Protein AF-A0A225UNR2-F1 (afdb_monomer)

Foldseek 3Di:
DVVCVVVDDPVDPVRVVPDDDPVVVVVVVVVVVLVVLVVVLVVVLPDQQDALLNNLVSLVVNCVVPVVCCCCRPLPHPLNPDSLCSVLLNCVVVVNNVPRDPSNCVSCVVQFPQPDPPPPDDDDDDDPQDPVSVVVVVVSVSGDRVVSSNDRHSSSDDD

Radius of gyration: 26.36 Å; Cα contacts (8 Å, |Δi|>4): 107; chains: 1; bounding box: 58×31×84 Å

pLDDT: mean 79.92, std 17.53, range [34.94, 95.5]

Sequence (159 aa):
YFRLLEFLDVEDDDVLELLPSLAVNKRLYLLLQELRDIESVNKALQGSDVDLLDVREWFDELITAKPQCAHYLGPRADVVHSPGFESGCVRVLRGRSDRLTLAEKAALQPFAVEQASTTDDDAEEPEATSLVERLKKRRRLAEDYDQLKIIPPTSNAVD

Mean predicted aligned error: 12.23 Å

Organism: NCBI:txid4795

Solvent-accessible surface area (backbone atoms only — not comparable to full-atom values): 9710 Å² total; per-residue (Å²): 108,82,86,48,58,86,75,54,62,84,84,42,66,78,53,52,74,70,52,74,53,72,71,54,48,54,51,51,51,53,50,51,57,59,48,47,57,56,49,50,51,56,57,55,70,71,46,93,88,51,38,47,46,56,55,49,52,53,38,52,52,48,25,70,78,36,62,83,44,38,66,65,60,34,79,79,11,86,67,49,87,50,43,47,39,53,54,32,50,36,34,41,74,70,72,39,60,91,71,54,48,74,64,19,48,64,55,42,47,93,55,47,48,74,77,78,74,84,66,78,87,74,91,78,80,93,69,82,71,45,73,64,54,52,49,50,50,59,59,66,64,59,68,44,50,80,66,62,72,73,46,67,45,71,83,74,67,82,132

Secondary structure (DSSP, 8-state):
-TTTGGGS-SS-HHHHHHSPPHHHHHHHHHHHHHHHHHHHHHHHHT-SS--HHHHHHHHHHHHHH-GGGHHHHSTTSTT-S-HHHHHHHHHHHTT-GGG--HHHHHHHGGG-B-----------------HHHHHHHHHHT--B-GGGGGSPPGGG---

Structure (mmCIF, N/CA/C/O backbone):
data_AF-A0A225UNR2-F1
#
_entry.id   AF-A0A225UNR2-F1
#
loop_
_atom_site.group_PDB
_atom_site.id
_atom_site.type_symbol
_atom_site.label_atom_id
_atom_site.label_alt_id
_atom_site.label_comp_id
_atom_site.label_asym_id
_atom_site.label_entity_id
_atom_site.label_seq_id
_atom_site.pdbx_PDB_ins_code
_atom_site.Cartn_x
_atom_site.Cartn_y
_atom_site.Cartn_z
_atom_site.occupancy
_atom_site.B_iso_or_equiv
_atom_site.auth_seq_id
_atom_site.auth_comp_id
_atom_site.auth_asym_id
_atom_site.auth_atom_id
_atom_site.pdbx_PDB_model_num
ATOM 1 N N . TYR A 1 1 ? 16.335 -4.621 -19.842 1.00 85.62 1 TYR A N 1
ATOM 2 C CA . TYR A 1 1 ? 16.387 -3.735 -21.019 1.00 85.62 1 TYR A CA 1
ATOM 3 C C . TYR A 1 1 ? 17.298 -2.529 -20.806 1.00 85.62 1 TYR A C 1
ATOM 5 O O . TYR A 1 1 ? 18.400 -2.582 -21.310 1.00 85.62 1 TYR A O 1
ATOM 13 N N . PHE A 1 2 ? 16.947 -1.497 -20.021 1.00 89.19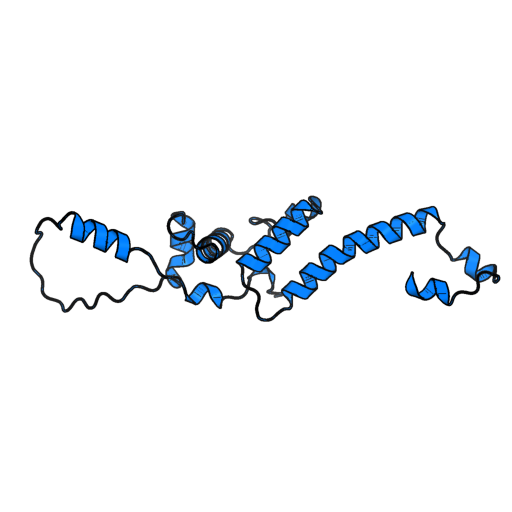 2 PHE A N 1
ATOM 14 C CA . PHE A 1 2 ? 17.807 -0.296 -19.915 1.00 89.19 2 PHE A CA 1
ATOM 15 C C . PHE A 1 2 ? 19.232 -0.550 -19.397 1.00 89.19 2 PHE A C 1
ATOM 17 O O . PHE A 1 2 ? 20.159 0.088 -19.869 1.00 89.19 2 PHE A O 1
ATOM 24 N N . ARG A 1 3 ? 19.424 -1.518 -18.489 1.00 89.50 3 ARG A N 1
ATOM 25 C CA . ARG A 1 3 ? 20.765 -1.975 -18.066 1.00 89.50 3 ARG A CA 1
ATOM 26 C C . ARG A 1 3 ? 21.525 -2.754 -19.145 1.00 89.50 3 ARG A C 1
ATOM 28 O O . ARG A 1 3 ? 22.713 -2.948 -19.012 1.00 89.50 3 ARG A O 1
ATOM 35 N N . LEU A 1 4 ? 20.836 -3.261 -20.165 1.00 88.56 4 LEU A N 1
ATOM 36 C CA . LEU A 1 4 ? 21.460 -4.011 -21.256 1.00 88.56 4 LEU A CA 1
ATOM 37 C C . LEU A 1 4 ? 22.006 -3.076 -22.338 1.00 88.56 4 LEU A C 1
ATOM 39 O O . LEU A 1 4 ? 22.922 -3.476 -23.038 1.00 88.56 4 LEU A O 1
ATOM 43 N N . LEU A 1 5 ? 21.482 -1.847 -22.452 1.00 87.94 5 LEU A N 1
ATOM 44 C CA . LEU A 1 5 ? 21.878 -0.885 -23.488 1.00 87.94 5 LEU A CA 1
ATOM 45 C C . LEU A 1 5 ? 23.380 -0.567 -23.474 1.00 87.94 5 LEU A C 1
ATOM 47 O O . LEU A 1 5 ? 23.942 -0.325 -24.530 1.00 87.94 5 LEU A O 1
ATOM 51 N N . GLU A 1 6 ? 24.027 -0.591 -22.304 1.00 88.94 6 GLU A N 1
ATOM 52 C CA . GLU A 1 6 ? 25.474 -0.345 -22.173 1.00 88.94 6 GLU A CA 1
ATOM 53 C C . GLU A 1 6 ? 26.348 -1.478 -22.737 1.00 88.94 6 GLU A C 1
ATOM 55 O O . GLU A 1 6 ? 27.546 -1.290 -22.925 1.00 88.94 6 GLU A O 1
ATOM 60 N N . PHE A 1 7 ? 25.749 -2.639 -23.014 1.00 90.00 7 PHE A N 1
ATOM 61 C CA . PHE A 1 7 ? 26.423 -3.825 -23.542 1.00 90.00 7 PHE A CA 1
ATOM 62 C C . PHE A 1 7 ? 26.036 -4.143 -24.991 1.00 90.00 7 PHE A C 1
ATOM 64 O O . PHE A 1 7 ? 26.502 -5.148 -25.524 1.00 90.00 7 PHE A O 1
ATOM 71 N N . LEU A 1 8 ? 25.153 -3.350 -25.608 1.00 89.38 8 LEU A N 1
ATOM 72 C CA . LEU A 1 8 ? 24.742 -3.560 -26.995 1.00 89.38 8 LEU A CA 1
ATOM 73 C C . LEU A 1 8 ? 25.715 -2.871 -27.945 1.00 89.38 8 LEU A C 1
ATOM 75 O O . LEU A 1 8 ? 26.088 -1.718 -27.726 1.00 89.38 8 LEU A O 1
ATOM 79 N N . ASP A 1 9 ? 26.083 -3.581 -29.008 1.00 87.50 9 ASP A N 1
ATOM 80 C CA . ASP A 1 9 ? 26.836 -3.000 -30.108 1.00 87.50 9 ASP A CA 1
ATOM 81 C C . ASP A 1 9 ? 25.908 -2.096 -30.926 1.00 87.50 9 ASP A C 1
ATOM 83 O O . ASP A 1 9 ? 24.902 -2.543 -31.472 1.00 87.50 9 ASP A O 1
ATOM 87 N N . VAL A 1 10 ? 26.212 -0.800 -30.939 1.00 80.69 10 VAL A N 1
ATOM 88 C CA . VAL A 1 10 ? 25.448 0.215 -31.678 1.00 80.69 10 VAL A CA 1
ATOM 89 C C . VAL A 1 10 ? 25.964 0.403 -33.104 1.00 80.69 10 VAL A C 1
ATOM 91 O O . VAL A 1 10 ? 25.418 1.230 -33.828 1.00 80.69 10 VAL A O 1
ATOM 94 N N . GLU A 1 11 ? 27.015 -0.320 -33.494 1.00 86.31 11 GLU A N 1
ATOM 95 C CA . GLU A 1 11 ? 27.551 -0.358 -34.859 1.00 86.31 11 GLU A CA 1
ATOM 96 C C . GLU A 1 11 ? 26.995 -1.549 -35.659 1.00 86.31 11 GLU A C 1
ATOM 98 O O . GLU A 1 11 ? 27.104 -1.567 -36.884 1.00 86.31 11 GLU A O 1
ATOM 103 N N . ASP A 1 12 ? 26.373 -2.518 -34.983 1.00 93.06 12 ASP A N 1
ATOM 104 C CA . ASP A 1 12 ? 25.686 -3.650 -35.600 1.00 93.06 12 ASP A CA 1
ATOM 105 C C . ASP A 1 12 ? 24.266 -3.239 -36.039 1.00 93.06 12 ASP A C 1
ATOM 107 O O . ASP A 1 12 ? 23.360 -3.053 -35.217 1.00 93.06 12 ASP A O 1
ATOM 111 N N . ASP A 1 13 ? 24.073 -3.085 -37.352 1.00 89.25 13 ASP A N 1
ATOM 112 C CA . ASP A 1 13 ? 22.790 -2.712 -37.955 1.00 89.25 13 ASP A CA 1
ATOM 113 C C . ASP A 1 13 ? 21.665 -3.708 -37.601 1.00 89.25 13 ASP A C 1
ATOM 115 O O . ASP A 1 13 ? 20.532 -3.279 -37.358 1.00 89.25 13 ASP A O 1
ATOM 119 N N . ASP A 1 14 ? 21.971 -5.008 -37.466 1.00 91.75 14 ASP A N 1
ATOM 120 C CA . ASP A 1 14 ? 20.982 -6.028 -37.087 1.00 91.75 14 ASP A CA 1
ATOM 121 C C . ASP A 1 14 ? 20.483 -5.796 -35.646 1.00 91.75 14 ASP A C 1
ATOM 123 O O . ASP A 1 14 ? 19.316 -6.041 -35.323 1.00 91.75 14 ASP A O 1
ATOM 127 N N . VAL A 1 15 ? 21.346 -5.281 -34.761 1.00 87.56 15 VAL A N 1
ATOM 128 C CA . VAL A 1 15 ? 20.984 -4.900 -33.386 1.00 87.56 15 VAL A CA 1
ATOM 129 C C . VAL A 1 15 ? 20.187 -3.596 -33.373 1.00 87.56 15 VAL A C 1
ATOM 131 O O . VAL A 1 15 ? 19.189 -3.497 -32.650 1.00 87.56 15 VAL A O 1
ATOM 134 N N . LEU A 1 16 ? 20.590 -2.602 -34.170 1.00 86.56 16 LEU A N 1
ATOM 135 C CA . LEU A 1 16 ? 19.908 -1.308 -34.260 1.00 86.56 16 LEU A CA 1
ATOM 136 C C . LEU A 1 16 ? 18.462 -1.440 -34.753 1.00 86.56 16 LEU A C 1
ATOM 138 O O . LEU A 1 16 ? 17.580 -0.768 -34.212 1.00 86.56 16 LEU A O 1
ATOM 142 N N . GLU A 1 17 ? 18.198 -2.318 -35.727 1.00 90.38 17 GLU A N 1
ATOM 143 C CA . GLU A 1 17 ? 16.844 -2.572 -36.241 1.00 90.38 17 GLU A CA 1
ATOM 144 C C . GLU A 1 17 ? 15.888 -3.131 -35.171 1.00 90.38 17 GLU A C 1
ATOM 146 O O . GLU A 1 17 ? 14.675 -2.905 -35.234 1.00 90.38 17 GLU A O 1
ATOM 151 N N . LEU A 1 18 ? 16.416 -3.817 -34.152 1.00 89.06 18 LEU A N 1
ATOM 152 C CA . LEU A 1 18 ? 15.637 -4.380 -33.045 1.00 89.06 18 LEU A CA 1
ATOM 153 C C . LEU A 1 18 ? 15.392 -3.382 -31.902 1.00 89.06 18 LEU A C 1
ATOM 155 O O . LEU A 1 18 ? 14.563 -3.644 -31.020 1.00 89.06 18 LEU A O 1
ATOM 159 N N . LEU A 1 19 ? 16.096 -2.244 -31.879 1.00 89.00 19 LEU A N 1
ATOM 160 C CA . LEU A 1 19 ? 15.968 -1.272 -30.799 1.00 89.00 19 LEU A CA 1
ATOM 161 C C . LEU A 1 19 ? 14.678 -0.441 -30.919 1.00 89.00 19 LEU A C 1
ATOM 163 O O . LEU A 1 19 ? 14.351 0.097 -31.978 1.00 89.00 19 LEU A O 1
ATOM 167 N N . PRO A 1 20 ? 13.952 -0.233 -29.805 1.00 90.69 20 PRO A N 1
ATOM 168 C CA . PRO A 1 20 ? 12.878 0.744 -29.749 1.00 90.69 20 PRO A CA 1
ATOM 169 C C . PRO A 1 20 ? 13.363 2.134 -30.164 1.00 90.69 20 PRO A C 1
ATOM 171 O 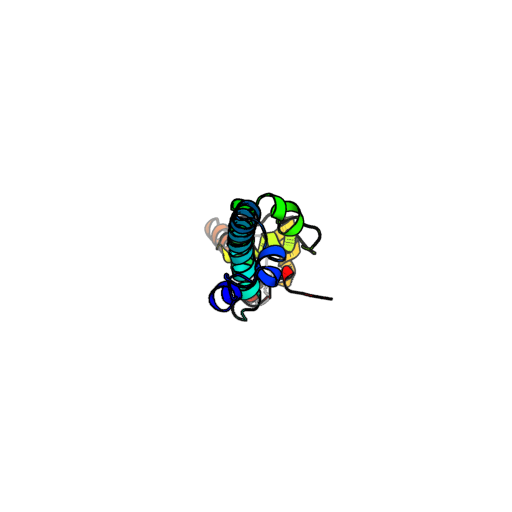O . PRO A 1 20 ? 14.441 2.583 -29.765 1.00 90.69 20 PRO A O 1
ATOM 174 N N . SER A 1 21 ? 12.510 2.874 -30.874 1.00 91.06 21 SER A N 1
ATOM 175 C CA . SER A 1 21 ? 12.809 4.264 -31.218 1.00 91.06 21 SER A CA 1
ATOM 176 C C . SER A 1 21 ? 13.041 5.118 -29.966 1.00 91.06 21 SER A C 1
ATOM 178 O O . SER A 1 21 ? 12.529 4.835 -28.877 1.00 91.06 21 SER A O 1
ATOM 180 N N . LEU A 1 22 ? 13.760 6.234 -30.118 1.00 89.62 22 LEU A N 1
ATOM 181 C CA . LEU A 1 22 ? 14.018 7.169 -29.018 1.00 89.62 22 LEU A CA 1
ATOM 182 C C . LEU A 1 22 ? 12.728 7.615 -28.301 1.00 89.62 22 LEU A C 1
ATOM 184 O O . LEU A 1 22 ? 12.714 7.763 -27.079 1.00 89.62 22 LEU A O 1
ATOM 188 N N . ALA A 1 23 ? 11.636 7.812 -29.046 1.00 93.69 23 ALA A N 1
ATOM 189 C CA . ALA A 1 23 ? 10.347 8.202 -28.477 1.00 93.69 23 ALA A CA 1
ATOM 190 C C . ALA A 1 23 ? 9.751 7.091 -27.595 1.00 93.69 23 ALA A C 1
ATOM 192 O O . ALA A 1 23 ? 9.255 7.363 -26.500 1.00 93.69 23 ALA A O 1
ATOM 193 N N . VAL A 1 24 ? 9.855 5.835 -28.040 1.00 93.81 24 VAL A N 1
ATOM 194 C CA . VAL A 1 24 ? 9.420 4.665 -27.266 1.00 93.81 24 VAL A CA 1
ATOM 195 C C . VAL A 1 24 ? 10.292 4.489 -26.025 1.00 93.81 24 VAL A C 1
ATOM 197 O O . VAL A 1 24 ? 9.756 4.292 -24.938 1.00 93.81 24 VAL A O 1
ATOM 200 N N . ASN A 1 25 ? 11.611 4.659 -26.144 1.00 92.31 25 ASN A N 1
ATOM 201 C CA . ASN A 1 25 ? 12.529 4.607 -25.005 1.00 92.31 25 ASN A CA 1
ATOM 202 C C . ASN A 1 25 ? 12.193 5.652 -23.935 1.00 92.31 25 ASN A C 1
ATOM 204 O O . ASN A 1 25 ? 12.136 5.318 -22.753 1.00 92.31 25 ASN A O 1
ATOM 208 N N . LYS A 1 26 ? 11.892 6.897 -24.327 1.00 93.75 26 LYS A N 1
ATOM 209 C CA . LYS A 1 26 ? 11.446 7.936 -23.380 1.00 93.75 26 LYS A CA 1
ATOM 210 C C . LYS A 1 26 ? 10.170 7.527 -22.642 1.00 93.75 26 LYS A C 1
ATOM 212 O O . LYS A 1 26 ? 10.098 7.671 -21.424 1.00 93.75 26 LYS A O 1
ATOM 217 N N . ARG A 1 27 ? 9.185 6.971 -23.355 1.00 95.50 27 ARG A N 1
ATOM 218 C CA . ARG A 1 27 ? 7.940 6.476 -22.748 1.00 95.50 27 ARG A CA 1
ATOM 219 C C . ARG A 1 27 ? 8.189 5.303 -21.795 1.00 95.50 27 ARG A C 1
ATOM 221 O O . ARG A 1 27 ? 7.619 5.280 -20.710 1.00 95.50 27 ARG A O 1
ATOM 228 N N . LEU A 1 28 ? 9.054 4.362 -22.174 1.00 93.94 28 LEU A N 1
ATOM 229 C CA . LEU A 1 28 ? 9.448 3.231 -21.330 1.00 93.94 28 LEU A CA 1
ATOM 230 C C . LEU A 1 28 ? 10.144 3.690 -20.041 1.00 93.94 28 LEU A C 1
ATOM 232 O O . LEU A 1 28 ? 9.908 3.101 -18.990 1.00 93.94 28 LEU A O 1
ATOM 236 N N . TYR A 1 29 ? 10.970 4.739 -20.094 1.00 92.31 29 TYR A N 1
ATOM 237 C CA . TYR A 1 29 ? 11.614 5.296 -18.900 1.00 92.31 29 TYR A CA 1
ATOM 238 C C . TYR A 1 29 ? 10.606 5.895 -17.919 1.00 92.31 29 TYR A C 1
ATOM 240 O O . TYR A 1 29 ? 10.708 5.630 -16.723 1.00 92.31 29 TYR A O 1
ATOM 248 N N . LEU A 1 30 ? 9.632 6.664 -18.415 1.00 91.38 30 LEU A N 1
ATOM 249 C CA . LEU A 1 30 ? 8.563 7.221 -17.579 1.00 91.38 30 LEU A CA 1
ATOM 250 C C . LEU A 1 30 ? 7.732 6.107 -16.935 1.00 91.38 30 LEU A C 1
ATOM 252 O O . LEU A 1 30 ? 7.529 6.116 -15.726 1.00 91.38 30 LEU A O 1
ATOM 256 N N . LEU A 1 31 ? 7.352 5.091 -17.716 1.00 91.12 31 LEU A N 1
ATOM 257 C CA . LEU A 1 31 ? 6.627 3.936 -17.189 1.00 91.12 31 LEU A CA 1
ATOM 258 C C . LEU A 1 31 ? 7.450 3.178 -16.138 1.00 91.12 31 LEU A C 1
ATOM 260 O O . LEU A 1 31 ? 6.917 2.754 -15.119 1.00 91.12 31 LEU A O 1
ATOM 264 N N . LEU A 1 32 ? 8.759 3.018 -16.351 1.00 91.06 32 LEU A N 1
ATOM 265 C CA . LEU A 1 32 ? 9.625 2.384 -15.361 1.00 91.06 32 LEU A CA 1
ATOM 266 C C . LEU A 1 32 ? 9.671 3.187 -14.057 1.00 91.06 32 LEU A C 1
ATOM 268 O O . LEU A 1 32 ? 9.670 2.585 -12.989 1.00 91.06 32 LEU A O 1
ATOM 272 N N . GLN A 1 33 ? 9.724 4.519 -14.130 1.00 87.75 33 GLN A N 1
ATOM 273 C CA . GLN A 1 33 ? 9.652 5.362 -12.936 1.00 87.75 33 GLN A CA 1
ATOM 274 C C . GLN A 1 33 ? 8.317 5.176 -12.215 1.00 87.75 33 GLN A C 1
ATOM 276 O O . GLN A 1 33 ? 8.318 4.950 -11.011 1.00 87.75 33 GLN A O 1
ATOM 281 N N . GLU A 1 34 ? 7.202 5.159 -12.946 1.00 85.69 34 GLU A N 1
ATOM 282 C CA . GLU A 1 34 ? 5.881 4.899 -12.369 1.00 85.69 34 GLU A CA 1
ATOM 283 C C . GLU A 1 34 ? 5.796 3.532 -11.674 1.00 85.69 34 GLU A C 1
ATOM 285 O O . GLU A 1 34 ? 5.230 3.426 -10.585 1.00 85.69 34 GLU A O 1
ATOM 290 N N . LEU A 1 35 ? 6.372 2.488 -12.275 1.00 89.38 35 LEU A N 1
ATOM 291 C CA . LEU A 1 35 ? 6.376 1.141 -11.704 1.00 89.38 35 LEU A CA 1
ATOM 292 C C . LEU A 1 35 ? 7.246 1.023 -10.448 1.00 89.38 35 LEU A C 1
ATOM 294 O O . LEU A 1 35 ? 6.971 0.152 -9.626 1.00 89.38 35 LEU A O 1
ATOM 298 N N . ARG A 1 36 ? 8.257 1.883 -10.261 1.00 89.62 36 ARG A N 1
ATOM 299 C CA . ARG A 1 36 ? 9.097 1.851 -9.051 1.00 89.62 36 ARG A CA 1
ATOM 300 C C . ARG A 1 36 ? 8.320 2.193 -7.788 1.00 89.62 36 ARG A C 1
ATOM 302 O O . ARG A 1 36 ? 8.593 1.591 -6.756 1.00 89.62 36 ARG A O 1
ATOM 309 N N . ASP A 1 37 ? 7.357 3.108 -7.866 1.00 86.75 37 ASP A N 1
ATOM 310 C CA . ASP A 1 37 ? 6.521 3.447 -6.708 1.00 86.75 37 ASP A CA 1
ATOM 311 C C . ASP A 1 37 ? 5.695 2.227 -6.277 1.00 86.75 37 ASP A C 1
ATOM 313 O O . ASP A 1 37 ? 5.670 1.859 -5.104 1.00 86.75 37 ASP A O 1
ATOM 317 N N . ILE A 1 38 ? 5.085 1.542 -7.253 1.00 88.00 38 ILE A N 1
ATOM 318 C CA . ILE A 1 38 ? 4.298 0.321 -7.028 1.00 88.00 38 ILE A CA 1
ATOM 319 C C . ILE A 1 38 ? 5.194 -0.802 -6.492 1.00 88.00 38 ILE A C 1
ATOM 321 O O . ILE A 1 38 ? 4.824 -1.494 -5.547 1.00 88.00 38 ILE A O 1
ATOM 325 N N . GLU A 1 39 ? 6.385 -0.976 -7.070 1.00 90.31 39 GLU A N 1
ATOM 326 C CA . GLU A 1 39 ? 7.374 -1.952 -6.607 1.00 90.31 39 GLU A CA 1
ATOM 327 C C . GLU A 1 39 ? 7.793 -1.679 -5.157 1.00 90.31 39 GLU A C 1
ATOM 329 O O . GLU A 1 39 ? 7.909 -2.615 -4.367 1.00 90.31 39 GLU A O 1
ATOM 334 N N . SER A 1 40 ? 7.995 -0.409 -4.797 1.00 91.75 40 SER A N 1
ATOM 335 C CA . SER A 1 40 ? 8.356 -0.003 -3.439 1.00 91.75 40 SER A CA 1
ATOM 336 C C . SER A 1 40 ? 7.264 -0.363 -2.436 1.00 91.75 40 SER A C 1
ATOM 338 O O . SER A 1 40 ? 7.572 -0.962 -1.409 1.00 91.75 40 SER A O 1
ATOM 340 N N . VAL A 1 41 ? 6.000 -0.050 -2.741 1.00 90.50 41 VAL A N 1
ATOM 341 C CA . VAL A 1 41 ? 4.864 -0.414 -1.878 1.00 90.50 41 VAL A CA 1
ATOM 342 C C . VAL A 1 41 ? 4.745 -1.934 -1.764 1.00 90.50 41 VAL A C 1
ATOM 344 O O . VAL A 1 41 ? 4.661 -2.449 -0.658 1.00 90.50 41 VAL A O 1
ATOM 347 N N . ASN A 1 42 ? 4.837 -2.676 -2.873 1.00 89.44 42 ASN A N 1
ATOM 348 C CA . ASN A 1 42 ? 4.770 -4.142 -2.856 1.00 89.44 42 ASN A CA 1
ATOM 349 C C . ASN A 1 42 ? 5.883 -4.768 -1.993 1.00 89.44 42 ASN A C 1
ATOM 351 O O . ASN A 1 42 ? 5.631 -5.670 -1.202 1.00 89.44 42 ASN A O 1
ATOM 355 N N . LYS A 1 43 ? 7.114 -4.252 -2.079 1.00 88.12 43 LYS A N 1
ATOM 356 C CA . LYS A 1 43 ? 8.213 -4.683 -1.201 1.00 88.12 43 LYS A CA 1
ATOM 357 C C . LYS A 1 43 ? 7.950 -4.357 0.266 1.00 88.12 43 LYS A C 1
ATOM 359 O O . LYS A 1 43 ? 8.247 -5.186 1.118 1.00 88.12 43 LYS A O 1
ATOM 364 N N . ALA A 1 44 ? 7.405 -3.176 0.556 1.00 88.88 44 ALA A N 1
ATOM 365 C CA . ALA A 1 44 ? 7.066 -2.781 1.919 1.00 88.88 44 ALA A CA 1
ATOM 366 C C . ALA A 1 44 ? 5.994 -3.706 2.516 1.00 88.88 44 ALA A C 1
ATOM 368 O O . ALA A 1 44 ? 6.157 -4.162 3.641 1.00 88.88 44 ALA A O 1
ATOM 369 N N . LEU A 1 45 ? 4.974 -4.084 1.734 1.00 87.44 45 LEU A N 1
ATOM 370 C CA . LEU A 1 45 ? 3.931 -5.034 2.150 1.00 87.44 45 LEU A CA 1
ATOM 371 C C . LEU A 1 45 ? 4.468 -6.414 2.549 1.00 87.44 45 LEU A C 1
ATOM 373 O O . LEU A 1 45 ? 3.832 -7.102 3.339 1.00 87.44 45 LEU A O 1
ATOM 377 N N . GLN A 1 46 ? 5.616 -6.827 2.011 1.00 86.31 46 GLN A N 1
ATOM 378 C CA . GLN A 1 46 ? 6.260 -8.103 2.344 1.00 86.31 46 GLN A CA 1
ATOM 379 C C . GLN A 1 46 ? 7.036 -8.051 3.674 1.00 86.31 46 GLN A C 1
ATOM 381 O O . GLN A 1 46 ? 7.612 -9.058 4.089 1.00 86.31 46 GLN A O 1
ATOM 386 N N . GLY A 1 47 ? 7.087 -6.888 4.332 1.00 85.06 47 GLY A N 1
ATOM 387 C CA . GLY A 1 47 ? 7.679 -6.720 5.655 1.00 85.06 47 GLY A CA 1
ATOM 388 C C . GLY A 1 47 ? 6.873 -7.421 6.752 1.00 85.06 47 GLY A C 1
ATOM 389 O O . GLY A 1 47 ? 5.652 -7.513 6.687 1.00 85.06 47 GLY A O 1
ATOM 390 N N . SER A 1 48 ? 7.562 -7.905 7.788 1.00 81.50 48 SER A N 1
ATOM 391 C CA . SER A 1 48 ? 6.933 -8.573 8.939 1.00 81.50 48 SER A CA 1
ATOM 392 C C . SER A 1 48 ? 6.411 -7.614 10.014 1.00 81.50 48 SER A C 1
ATOM 394 O O . SER A 1 48 ? 5.702 -8.053 10.911 1.00 81.50 48 SER A O 1
ATOM 396 N N . ASP A 1 49 ? 6.810 -6.344 9.957 1.00 83.31 49 ASP A N 1
ATOM 397 C CA . ASP A 1 49 ? 6.500 -5.302 10.947 1.00 83.31 49 ASP A CA 1
ATOM 398 C C . ASP A 1 49 ? 5.667 -4.198 10.286 1.00 83.31 49 ASP A C 1
ATOM 400 O O . ASP A 1 49 ? 6.089 -3.052 10.179 1.00 83.31 49 ASP A O 1
ATOM 404 N N . VAL A 1 50 ? 4.541 -4.605 9.701 1.00 86.69 50 VAL A N 1
ATOM 405 C CA . VAL A 1 50 ? 3.636 -3.732 8.951 1.00 86.69 50 VAL A CA 1
ATOM 406 C C . VAL A 1 50 ? 2.243 -3.903 9.515 1.00 86.69 50 VAL A C 1
ATOM 408 O O . VAL A 1 50 ? 1.681 -5.002 9.463 1.00 86.69 50 VAL A O 1
ATOM 411 N N . ASP A 1 51 ? 1.679 -2.817 10.029 1.00 88.50 51 ASP A N 1
ATOM 412 C CA . ASP A 1 51 ? 0.307 -2.814 10.512 1.00 88.50 51 ASP A CA 1
ATOM 413 C C . ASP A 1 51 ? -0.679 -2.316 9.438 1.00 88.50 51 ASP A C 1
ATOM 415 O O . ASP A 1 51 ? -0.326 -1.936 8.317 1.00 88.50 51 ASP A O 1
ATOM 419 N N . LEU A 1 52 ? -1.974 -2.362 9.752 1.00 91.19 52 LEU A N 1
ATOM 420 C CA . LEU A 1 52 ? -3.006 -1.947 8.803 1.00 91.19 52 LEU A CA 1
ATOM 421 C C . LEU A 1 52 ? -2.999 -0.432 8.529 1.00 91.19 52 LEU A C 1
ATOM 423 O O . LEU A 1 52 ? -3.478 0.001 7.477 1.00 91.19 52 LEU A O 1
ATOM 427 N N . LEU A 1 53 ? -2.494 0.382 9.460 1.00 92.44 53 LEU A N 1
ATOM 428 C CA . LEU A 1 53 ? -2.362 1.819 9.259 1.00 92.44 53 LEU A CA 1
ATOM 429 C C . LEU A 1 53 ? -1.278 2.105 8.218 1.00 92.44 53 LEU A C 1
ATOM 431 O O . LEU A 1 53 ? -1.564 2.847 7.278 1.00 92.44 53 LEU A O 1
ATOM 435 N N . ASP A 1 54 ? -0.118 1.459 8.327 1.00 91.81 54 ASP A N 1
ATOM 436 C CA . ASP A 1 54 ? 0.973 1.573 7.354 1.00 91.81 54 ASP A CA 1
ATOM 437 C C . ASP A 1 54 ? 0.491 1.234 5.939 1.00 91.81 54 ASP A C 1
ATOM 439 O O . ASP A 1 54 ? 0.616 2.043 5.016 1.00 91.81 54 ASP A O 1
ATOM 443 N N . VAL A 1 55 ? -0.156 0.072 5.773 1.00 92.38 55 VAL A N 1
ATOM 444 C CA . VAL A 1 55 ? -0.709 -0.352 4.474 1.00 92.38 55 VAL A CA 1
ATOM 445 C C . VAL A 1 55 ? -1.694 0.669 3.929 1.00 92.38 55 VAL A C 1
ATOM 447 O O . VAL A 1 55 ? -1.665 0.992 2.739 1.00 92.38 55 VAL A O 1
ATOM 450 N N . ARG A 1 56 ? -2.574 1.194 4.789 1.00 94.50 56 ARG A N 1
ATOM 451 C CA . ARG A 1 56 ? -3.575 2.165 4.358 1.00 94.50 56 ARG A CA 1
ATOM 452 C C . ARG A 1 56 ? -2.926 3.467 3.900 1.00 94.50 56 ARG A C 1
ATOM 454 O O . ARG A 1 56 ? -3.347 4.005 2.881 1.00 94.50 56 ARG A O 1
ATOM 461 N N . GLU A 1 57 ? -1.901 3.945 4.598 1.00 94.25 57 GLU A N 1
ATOM 462 C CA . GLU A 1 57 ? -1.171 5.156 4.216 1.00 94.25 57 GLU A CA 1
ATOM 463 C C . GLU A 1 57 ? -0.397 4.962 2.911 1.00 94.25 57 GLU A C 1
ATOM 465 O O . GLU A 1 57 ? -0.484 5.809 2.024 1.00 94.25 57 GLU A O 1
ATOM 470 N N . TRP A 1 58 ? 0.258 3.817 2.715 1.00 95.06 58 TRP A N 1
ATOM 471 C CA . TRP A 1 58 ? 0.936 3.522 1.449 1.00 95.06 58 TRP A CA 1
ATOM 472 C C . TRP A 1 58 ? -0.032 3.420 0.273 1.00 95.06 58 TRP A C 1
ATOM 474 O O . TRP A 1 58 ? 0.271 3.905 -0.818 1.00 95.06 58 TRP A O 1
ATOM 484 N N . PHE A 1 59 ? -1.204 2.815 0.473 1.00 94.25 59 PHE A N 1
ATOM 485 C CA . PHE A 1 59 ? -2.236 2.751 -0.561 1.00 94.25 59 PHE A CA 1
ATOM 486 C C . PHE A 1 59 ? -2.820 4.127 -0.873 1.00 94.25 59 PHE A C 1
ATOM 488 O O . PHE A 1 59 ? -2.957 4.454 -2.049 1.00 94.25 59 PHE A O 1
ATOM 495 N N . ASP A 1 60 ? -3.118 4.949 0.134 1.00 94.25 60 ASP A N 1
ATOM 496 C CA . ASP A 1 60 ? -3.655 6.299 -0.067 1.00 94.25 60 ASP A CA 1
ATOM 497 C C . ASP A 1 60 ? -2.642 7.208 -0.801 1.00 94.25 60 ASP A C 1
ATOM 499 O O . ASP A 1 60 ? -3.014 7.942 -1.725 1.00 94.25 60 ASP A O 1
ATOM 503 N N . GLU A 1 61 ? -1.350 7.113 -0.471 1.00 93.94 61 GLU A N 1
ATOM 504 C CA . GLU A 1 61 ? -0.269 7.813 -1.185 1.00 93.94 61 GLU A CA 1
ATOM 505 C C . GLU A 1 61 ? -0.113 7.301 -2.626 1.00 93.94 61 GLU A C 1
ATOM 507 O O . GLU A 1 61 ? -0.027 8.087 -3.575 1.00 93.94 61 GLU A O 1
ATOM 512 N N . LEU A 1 62 ? -0.162 5.980 -2.832 1.00 92.25 62 LEU A N 1
ATOM 513 C CA . LEU A 1 62 ? -0.087 5.394 -4.170 1.00 92.25 62 LEU A CA 1
ATOM 514 C C . LEU A 1 62 ? -1.289 5.794 -5.035 1.00 92.25 62 LEU A C 1
ATOM 516 O O . LEU A 1 62 ? -1.119 6.072 -6.220 1.00 92.25 62 LEU A O 1
ATOM 520 N N . ILE A 1 63 ? -2.487 5.878 -4.455 1.00 94.06 63 ILE A N 1
ATOM 521 C CA . ILE A 1 63 ? -3.696 6.379 -5.121 1.00 94.06 63 ILE A CA 1
ATOM 522 C C . ILE A 1 63 ? -3.551 7.865 -5.463 1.00 94.06 63 ILE A C 1
ATOM 524 O O . ILE A 1 63 ? -3.948 8.280 -6.551 1.00 94.06 63 ILE A O 1
ATOM 528 N N . THR A 1 64 ? -2.956 8.663 -4.576 1.00 94.00 64 THR A N 1
ATOM 529 C CA . THR A 1 64 ? -2.687 10.086 -4.830 1.00 94.00 64 THR A CA 1
ATOM 530 C C . THR A 1 64 ? -1.745 10.260 -6.021 1.00 94.00 64 THR A C 1
ATOM 532 O O . THR A 1 64 ? -2.002 11.084 -6.900 1.00 94.00 64 THR A O 1
ATOM 535 N N . ALA A 1 65 ? -0.695 9.440 -6.104 1.00 90.12 65 ALA A N 1
ATOM 536 C CA . ALA A 1 65 ? 0.222 9.430 -7.240 1.00 90.12 65 ALA A CA 1
ATOM 537 C C . ALA A 1 65 ? -0.406 8.832 -8.515 1.00 90.12 65 ALA A C 1
ATOM 539 O O . ALA A 1 65 ? -0.056 9.236 -9.626 1.00 90.12 65 ALA A O 1
ATOM 540 N N . LYS A 1 66 ? -1.296 7.841 -8.371 1.00 89.75 66 LYS A N 1
ATOM 541 C CA . LYS A 1 66 ? -1.887 7.044 -9.461 1.00 89.75 66 LYS A CA 1
ATOM 542 C C . LYS A 1 66 ? -3.378 6.796 -9.201 1.00 89.75 66 LYS A C 1
ATOM 544 O O . LYS A 1 66 ? -3.755 5.710 -8.751 1.00 89.75 66 LYS A O 1
ATOM 549 N N . PRO A 1 67 ? -4.255 7.758 -9.540 1.00 92.75 67 PRO A N 1
ATOM 550 C CA . PRO A 1 67 ? -5.686 7.682 -9.233 1.00 92.75 67 PRO A CA 1
ATOM 551 C C . PRO A 1 67 ? -6.393 6.432 -9.776 1.00 92.75 67 PRO A C 1
ATOM 553 O O . PRO A 1 67 ? -7.363 5.961 -9.186 1.00 92.75 67 PRO A O 1
ATOM 556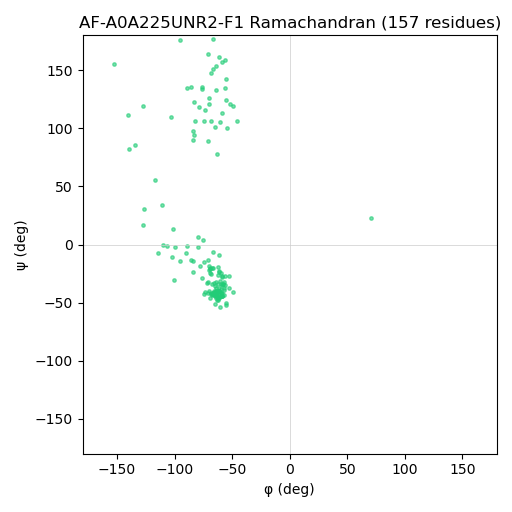 N N . GLN A 1 68 ? -5.890 5.845 -10.864 1.00 90.44 68 GLN A N 1
ATOM 557 C CA . GLN A 1 68 ? -6.385 4.587 -11.429 1.00 90.44 68 GLN A CA 1
ATOM 558 C C . GLN A 1 68 ? -6.305 3.397 -10.457 1.00 90.44 68 GLN A C 1
ATOM 560 O O . GLN A 1 68 ? -7.080 2.450 -10.583 1.00 90.44 68 GLN A O 1
ATOM 565 N N . CYS A 1 69 ? -5.407 3.441 -9.469 1.00 90.38 69 CYS A N 1
ATOM 566 C CA . CYS A 1 69 ? -5.272 2.400 -8.454 1.00 90.38 69 CYS A CA 1
ATOM 567 C C . CYS A 1 69 ? -6.401 2.435 -7.413 1.00 90.38 69 CYS A C 1
ATOM 569 O O . CYS A 1 69 ? -6.600 1.442 -6.717 1.00 90.38 69 CYS A O 1
ATOM 571 N N . ALA A 1 70 ? -7.182 3.521 -7.328 1.00 94.06 70 ALA A N 1
ATOM 572 C CA . ALA A 1 70 ? -8.257 3.667 -6.342 1.00 94.06 70 ALA A CA 1
ATOM 573 C C . ALA A 1 70 ? -9.304 2.551 -6.427 1.00 94.06 70 ALA A C 1
ATOM 575 O O . ALA A 1 70 ? -9.844 2.133 -5.404 1.00 94.06 70 ALA A O 1
ATOM 576 N N . HIS A 1 71 ? -9.566 2.049 -7.637 1.00 93.81 71 HIS A N 1
ATOM 577 C CA . HIS A 1 71 ? -10.509 0.954 -7.848 1.00 93.81 71 HIS A CA 1
ATOM 578 C C . HIS A 1 71 ? -10.057 -0.352 -7.175 1.00 93.81 71 HIS A C 1
ATOM 580 O O . HIS A 1 71 ? -10.896 -1.111 -6.704 1.00 93.81 71 HIS A O 1
ATOM 586 N N . TYR A 1 72 ? -8.744 -0.580 -7.085 1.00 92.12 72 TYR A N 1
ATOM 587 C CA . TYR A 1 72 ? -8.160 -1.822 -6.576 1.00 92.12 72 TYR A CA 1
ATOM 588 C C . TYR A 1 72 ? -7.675 -1.721 -5.128 1.00 92.12 72 TYR A C 1
ATOM 590 O O . TYR A 1 72 ? -7.680 -2.718 -4.421 1.00 92.12 72 TYR A O 1
ATOM 598 N N . LEU A 1 73 ? -7.245 -0.533 -4.690 1.00 92.94 73 LEU A N 1
ATOM 599 C CA . LEU A 1 73 ? -6.585 -0.329 -3.391 1.00 92.94 73 LEU A CA 1
ATOM 600 C C . LEU A 1 73 ? -7.401 0.532 -2.421 1.00 92.94 73 LEU A C 1
ATOM 602 O O . LEU A 1 73 ? -7.030 0.704 -1.257 1.00 92.94 73 LEU A O 1
ATOM 606 N N . GLY A 1 74 ? -8.511 1.105 -2.891 1.00 93.69 74 GLY A N 1
ATOM 607 C CA . GLY A 1 74 ? -9.346 1.975 -2.078 1.00 93.69 74 GLY A CA 1
ATOM 608 C C . GLY A 1 74 ? -9.933 1.255 -0.853 1.00 93.69 74 GLY A C 1
ATOM 609 O O . GLY A 1 74 ? -10.066 0.033 -0.850 1.00 93.69 74 GLY A O 1
ATOM 610 N N . PRO A 1 75 ? -10.389 1.991 0.176 1.00 90.81 75 PRO A N 1
ATOM 611 C CA . PRO A 1 75 ? -10.971 1.406 1.397 1.00 90.81 75 PRO A CA 1
ATOM 612 C C . PRO A 1 75 ? -12.238 0.558 1.186 1.00 90.81 75 PRO A C 1
ATOM 614 O O . PRO A 1 75 ? -12.750 -0.041 2.127 1.00 90.81 75 PRO A O 1
ATOM 617 N N . ARG A 1 76 ? -12.795 0.575 -0.028 1.00 90.81 76 ARG A N 1
ATOM 618 C CA . ARG A 1 76 ? -13.977 -0.187 -0.453 1.00 90.81 76 ARG A CA 1
ATOM 619 C C . ARG A 1 76 ? -13.714 -1.000 -1.722 1.00 90.81 76 ARG A C 1
ATOM 621 O O . ARG A 1 76 ? -14.665 -1.344 -2.413 1.00 90.81 76 ARG A O 1
ATOM 628 N N . ALA A 1 77 ? -12.448 -1.202 -2.078 1.00 92.50 77 ALA A N 1
ATOM 629 C CA . ALA A 1 77 ? -12.100 -2.063 -3.194 1.00 92.50 77 ALA A CA 1
ATOM 630 C C . ALA A 1 77 ? -12.515 -3.507 -2.889 1.00 92.50 77 ALA A C 1
ATOM 632 O O . ALA A 1 77 ? -12.562 -3.899 -1.725 1.00 92.50 77 ALA A O 1
ATOM 633 N N . ASP A 1 78 ? -12.773 -4.295 -3.930 1.00 89.50 78 ASP A N 1
ATOM 634 C CA . ASP A 1 78 ? -13.291 -5.664 -3.792 1.00 89.50 78 ASP A CA 1
ATOM 635 C C . ASP A 1 78 ? -12.342 -6.599 -3.020 1.00 89.50 78 ASP A C 1
ATOM 637 O O . ASP A 1 78 ? -12.783 -7.582 -2.432 1.00 89.50 78 ASP A O 1
ATOM 641 N N . VAL A 1 79 ? -11.046 -6.268 -2.973 1.00 85.31 79 VAL A N 1
ATOM 642 C CA . VAL A 1 79 ? -10.033 -6.979 -2.173 1.00 85.31 79 VAL A CA 1
ATOM 643 C C . VAL A 1 79 ? -10.215 -6.778 -0.659 1.00 85.31 79 VAL A C 1
ATOM 645 O O . VAL A 1 79 ? -9.715 -7.562 0.140 1.00 85.31 79 VAL A O 1
ATOM 648 N N . VAL A 1 80 ? -10.933 -5.733 -0.234 1.00 88.12 80 VAL A N 1
ATOM 649 C CA . VAL A 1 80 ? -11.177 -5.437 1.181 1.00 88.12 80 VAL A CA 1
ATOM 650 C C . VAL A 1 80 ? -12.370 -6.256 1.669 1.00 88.12 80 VAL A C 1
ATOM 652 O O . VAL A 1 80 ? -13.526 -5.860 1.512 1.00 88.12 80 VAL A O 1
ATOM 655 N N . HIS A 1 81 ? -12.093 -7.385 2.321 1.00 86.38 81 HIS A N 1
ATOM 656 C CA . HIS A 1 81 ? -13.126 -8.314 2.792 1.00 86.38 81 HIS A CA 1
ATOM 657 C C . HIS A 1 81 ? -14.100 -7.702 3.808 1.00 86.38 81 HIS A C 1
ATOM 659 O O . HIS A 1 81 ? -15.300 -7.973 3.769 1.00 86.38 81 HIS A O 1
ATOM 665 N N . SER A 1 82 ? -13.598 -6.881 4.736 1.00 89.31 82 SER A N 1
ATOM 666 C CA . SER A 1 82 ? -14.418 -6.238 5.768 1.00 89.31 82 SER A CA 1
ATOM 667 C C . SER A 1 82 ? -14.063 -4.756 5.910 1.00 89.31 82 SER A C 1
ATOM 669 O O . SER A 1 82 ? -13.270 -4.378 6.778 1.00 89.31 82 SER A O 1
ATOM 671 N N . PRO A 1 83 ? -14.672 -3.875 5.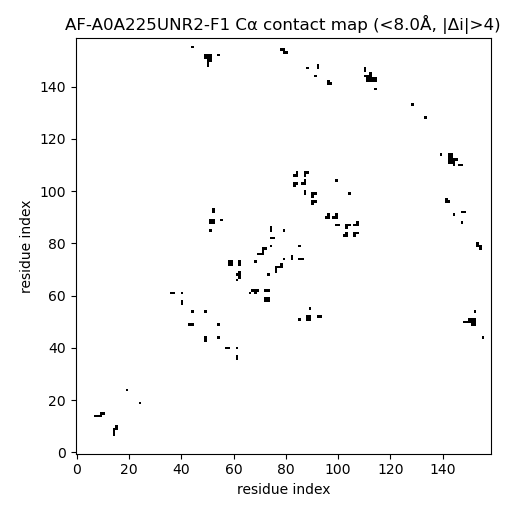090 1.00 90.69 83 PRO A N 1
ATOM 672 C CA . PRO A 1 83 ? -14.360 -2.444 5.096 1.00 90.69 83 PRO A CA 1
ATOM 673 C C . PRO A 1 83 ? -14.584 -1.770 6.456 1.00 90.69 83 PRO A C 1
ATOM 675 O O . PRO A 1 83 ? -13.845 -0.864 6.841 1.00 90.69 83 PRO A O 1
ATOM 678 N N . GLY A 1 84 ? -15.607 -2.209 7.198 1.00 91.38 84 GLY A N 1
ATOM 679 C CA . GLY A 1 84 ? -15.909 -1.693 8.535 1.00 91.38 84 GLY A CA 1
ATOM 680 C C . GLY A 1 84 ? -14.870 -2.106 9.576 1.00 91.38 84 GLY A C 1
ATOM 681 O O . GLY A 1 84 ? -14.472 -1.281 10.392 1.00 91.38 84 GLY A O 1
ATOM 682 N N . PHE A 1 85 ? -14.388 -3.349 9.521 1.00 91.81 85 PHE A N 1
ATOM 683 C CA . PHE A 1 85 ? -13.306 -3.807 10.390 1.00 91.81 85 PHE A CA 1
ATOM 684 C C . PHE A 1 85 ? -12.010 -3.047 10.094 1.00 91.81 85 PHE A C 1
ATOM 686 O O . PHE A 1 85 ? -11.436 -2.446 10.999 1.00 91.81 85 PHE A O 1
ATOM 693 N N . GLU A 1 86 ? -11.600 -2.981 8.823 1.00 93.81 86 GLU A N 1
ATOM 694 C CA . GLU A 1 86 ? -10.351 -2.315 8.450 1.00 93.81 86 GLU A CA 1
ATOM 695 C C . GLU A 1 86 ? -10.348 -0.823 8.796 1.00 93.81 86 GLU A C 1
ATOM 697 O O . GLU A 1 86 ? -9.400 -0.319 9.401 1.00 93.81 86 GLU A O 1
ATOM 702 N N . SER A 1 87 ? -11.432 -0.111 8.464 1.00 93.44 87 SER A N 1
ATOM 703 C CA . SER A 1 87 ? -11.591 1.306 8.819 1.00 93.44 87 SER A CA 1
ATOM 704 C C . SER A 1 87 ? -11.543 1.520 10.335 1.00 93.44 87 SER A C 1
ATOM 706 O O . SER A 1 87 ? -10.949 2.496 10.806 1.00 93.44 87 SER A O 1
ATOM 708 N N . GLY A 1 88 ? -12.137 0.601 11.102 1.00 93.75 88 GLY A N 1
ATOM 709 C CA . GLY A 1 88 ? -12.068 0.597 12.558 1.00 93.75 88 GLY A CA 1
ATOM 710 C C . GLY A 1 88 ? -10.630 0.469 13.058 1.00 93.75 88 GLY A C 1
ATOM 711 O O . GLY A 1 88 ? -10.168 1.339 13.796 1.00 93.75 88 GLY A O 1
ATOM 712 N N . CYS A 1 89 ? -9.908 -0.558 12.608 1.00 92.50 89 CYS A N 1
ATOM 713 C CA . CYS A 1 89 ? -8.509 -0.804 12.959 1.00 92.50 89 CYS A CA 1
ATOM 714 C C . CYS A 1 89 ? -7.615 0.405 12.646 1.00 92.50 89 CYS A C 1
ATOM 716 O O . CYS A 1 89 ? -6.943 0.916 13.538 1.00 92.50 89 CYS A O 1
ATOM 718 N N . VAL A 1 90 ? -7.684 0.952 11.426 1.00 93.88 90 VAL A N 1
ATOM 719 C CA . VAL A 1 90 ? -6.934 2.164 11.031 1.00 93.88 90 VAL A CA 1
ATOM 720 C C . VAL A 1 90 ? -7.263 3.349 11.944 1.00 93.88 90 VAL A C 1
ATOM 722 O O . VAL A 1 90 ? -6.403 4.174 12.268 1.00 93.88 90 VAL A O 1
ATOM 725 N N . ARG A 1 91 ? -8.523 3.484 12.373 1.00 94.12 91 ARG A N 1
ATOM 726 C CA . ARG A 1 91 ? -8.930 4.575 13.262 1.00 94.12 91 ARG A CA 1
ATOM 727 C C . ARG A 1 91 ? -8.378 4.410 14.674 1.00 94.12 91 ARG A C 1
ATOM 729 O O . ARG A 1 91 ? -7.930 5.408 15.242 1.00 94.12 91 ARG A O 1
ATOM 736 N N . VAL A 1 92 ? -8.391 3.193 15.207 1.00 92.75 92 VAL A N 1
ATOM 737 C CA . VAL A 1 92 ? -7.782 2.862 16.499 1.00 92.75 92 VAL A CA 1
ATOM 738 C C . VAL A 1 92 ? -6.272 3.081 16.463 1.00 92.75 92 VAL A C 1
ATOM 740 O O . VAL A 1 92 ? -5.753 3.764 17.341 1.00 92.75 92 VAL A O 1
ATOM 743 N N . LEU A 1 93 ? -5.579 2.579 15.435 1.00 90.75 93 LEU A N 1
ATOM 744 C CA . LEU A 1 93 ? -4.125 2.725 15.276 1.00 90.75 93 LEU A CA 1
ATOM 745 C C . LEU A 1 93 ? -3.700 4.202 15.187 1.00 90.75 93 LEU A C 1
ATOM 747 O O . LEU A 1 93 ? -2.666 4.588 15.719 1.00 90.75 93 LEU A O 1
ATOM 751 N N . ARG A 1 94 ? -4.559 5.075 14.640 1.00 92.50 94 ARG A N 1
ATOM 752 C CA . ARG A 1 94 ? -4.381 6.543 14.672 1.00 92.50 94 ARG A CA 1
ATOM 753 C C . ARG A 1 94 ? -4.689 7.203 16.025 1.00 92.50 94 ARG A C 1
ATOM 755 O O . ARG A 1 94 ? -4.711 8.430 16.105 1.00 92.50 94 ARG A O 1
ATOM 762 N N . GLY A 1 95 ? -5.008 6.435 17.06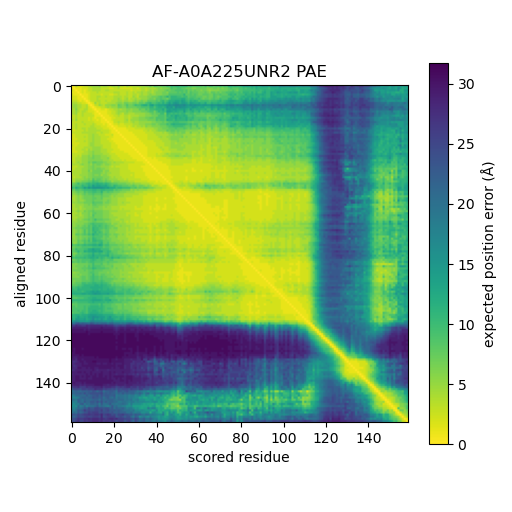4 1.00 89.25 95 GLY A N 1
ATOM 763 C CA . GLY A 1 95 ? -5.384 6.939 18.388 1.00 89.25 95 GLY A CA 1
ATOM 764 C C . GLY A 1 95 ? -6.758 7.615 18.438 1.00 89.25 95 GLY A C 1
ATOM 765 O O . GLY A 1 95 ? -6.997 8.450 19.307 1.00 89.25 95 GLY A O 1
ATOM 766 N N . ARG A 1 96 ? -7.662 7.303 17.498 1.00 90.56 96 ARG A N 1
ATOM 767 C CA . ARG A 1 96 ? -8.992 7.937 17.366 1.00 90.56 96 ARG A CA 1
ATOM 768 C C . ARG A 1 96 ? -10.142 6.989 17.719 1.00 90.56 96 ARG A C 1
ATOM 770 O O . ARG A 1 96 ? -11.212 7.055 17.108 1.00 90.56 96 ARG A O 1
ATOM 777 N N . SER A 1 97 ? -9.930 6.094 18.683 1.00 88.00 97 SER A N 1
ATOM 778 C CA . SER A 1 97 ? -10.911 5.086 19.124 1.00 88.00 97 SER A CA 1
ATOM 779 C C . SER A 1 97 ? -12.223 5.703 19.637 1.00 88.00 97 SER A C 1
ATOM 781 O O . SER A 1 97 ? -13.297 5.122 19.492 1.00 88.00 97 SER A O 1
ATOM 783 N N . ASP A 1 98 ? -12.171 6.930 20.161 1.00 86.06 98 ASP A N 1
ATOM 784 C CA . ASP A 1 98 ? -13.338 7.722 20.572 1.00 86.06 98 ASP A CA 1
ATOM 785 C C . ASP A 1 98 ? -14.294 8.043 19.408 1.00 86.06 98 ASP A C 1
ATOM 787 O O . ASP A 1 98 ? -15.486 8.270 19.622 1.00 86.06 98 ASP A O 1
ATOM 791 N N . ARG A 1 99 ? -13.786 8.025 18.170 1.00 90.88 99 ARG A N 1
ATOM 792 C CA . ARG A 1 99 ? -14.524 8.355 16.943 1.00 90.88 99 ARG A CA 1
ATOM 793 C C . ARG A 1 99 ? -14.972 7.133 16.149 1.00 90.88 99 ARG A C 1
ATOM 795 O O . ARG A 1 99 ? -15.326 7.276 14.977 1.00 90.88 99 ARG A O 1
ATOM 802 N N . LEU A 1 100 ? -14.928 5.932 16.720 1.00 91.56 100 LEU A N 1
ATOM 803 C CA . LEU A 1 100 ? -15.453 4.737 16.055 1.00 91.56 100 LEU A CA 1
ATOM 804 C C . LEU A 1 100 ? -16.970 4.858 15.848 1.00 91.56 100 LEU A C 1
ATOM 806 O O . LEU A 1 100 ? -17.717 5.225 16.759 1.00 91.56 100 LEU A O 1
ATOM 810 N N . THR A 1 101 ? -17.425 4.544 14.638 1.00 92.81 101 THR A N 1
ATOM 811 C CA . THR A 1 101 ? -18.851 4.430 14.314 1.00 92.81 101 THR A CA 1
ATOM 812 C C . THR A 1 101 ? -19.441 3.184 14.965 1.00 92.81 101 THR A C 1
ATOM 814 O O . THR A 1 101 ? -18.718 2.271 15.353 1.00 92.81 101 THR A O 1
ATOM 817 N N . LEU A 1 102 ? -20.772 3.108 15.051 1.00 90.69 102 LEU A N 1
ATOM 818 C CA . LEU A 1 102 ? -21.448 1.926 15.590 1.00 90.69 102 LEU A CA 1
ATOM 819 C C . LEU A 1 102 ? -21.080 0.644 14.821 1.00 90.69 102 LEU A C 1
ATOM 821 O O . LEU A 1 102 ? -20.878 -0.396 15.436 1.00 90.69 102 LEU A O 1
ATOM 825 N N . ALA A 1 103 ? -20.956 0.739 13.493 1.00 89.25 103 ALA A N 1
ATOM 826 C CA . ALA A 1 103 ? -20.578 -0.386 12.643 1.00 89.25 103 ALA A CA 1
ATOM 827 C C . ALA A 1 103 ? -19.136 -0.848 12.903 1.00 89.25 103 ALA A C 1
ATOM 829 O O . ALA A 1 103 ? -18.888 -2.044 13.000 1.00 89.25 103 ALA A O 1
ATOM 830 N N . GLU A 1 104 ? -18.194 0.085 13.064 1.00 93.00 104 GLU A N 1
ATOM 831 C CA . GLU A 1 104 ? -16.803 -0.255 13.393 1.00 93.00 104 GLU A CA 1
ATOM 832 C C . GLU A 1 104 ? -16.688 -0.827 14.804 1.00 93.00 104 GLU A C 1
ATOM 834 O O . GLU A 1 104 ? -16.012 -1.827 14.985 1.00 93.00 104 GLU A O 1
ATOM 839 N N . LYS A 1 105 ? -17.395 -0.266 15.794 1.00 90.31 105 LYS A N 1
ATOM 840 C CA . LYS A 1 105 ? -17.434 -0.839 17.149 1.00 90.31 105 LYS A CA 1
ATOM 841 C C . LYS A 1 105 ? -17.970 -2.265 17.143 1.00 90.31 105 LYS A C 1
ATOM 843 O O . LYS A 1 105 ? -17.384 -3.133 17.771 1.00 90.31 105 LYS A O 1
ATOM 848 N N . ALA A 1 106 ? -19.045 -2.522 16.398 1.00 90.00 106 ALA A N 1
ATOM 849 C CA . ALA A 1 106 ? -19.580 -3.871 16.246 1.00 90.00 106 ALA A CA 1
ATOM 850 C C . ALA A 1 106 ? -18.574 -4.817 15.565 1.00 90.00 106 ALA A C 1
ATOM 852 O O . ALA A 1 106 ? -18.439 -5.960 15.986 1.00 90.00 106 ALA A O 1
ATOM 853 N N . ALA A 1 107 ? -17.843 -4.341 14.552 1.00 91.25 107 ALA A N 1
ATOM 854 C CA . ALA A 1 107 ? -16.825 -5.131 13.858 1.00 91.25 107 ALA A CA 1
ATOM 855 C C . ALA A 1 107 ? -15.573 -5.398 14.714 1.00 91.25 107 ALA A C 1
ATOM 857 O O . ALA A 1 107 ? -14.952 -6.448 14.574 1.00 91.25 107 ALA A O 1
ATOM 858 N N . LEU A 1 108 ? -15.205 -4.461 15.592 1.00 91.62 108 LEU A N 1
ATOM 859 C CA . LEU A 1 108 ? -14.053 -4.571 16.490 1.00 91.62 108 LEU A CA 1
ATOM 860 C C . LEU A 1 108 ? -14.389 -5.206 17.841 1.00 91.62 108 LEU A C 1
ATOM 862 O O . LEU A 1 108 ? -13.471 -5.488 18.604 1.00 91.62 108 LEU A O 1
ATOM 866 N N . GLN A 1 109 ? -15.667 -5.452 18.139 1.00 89.06 109 GLN A N 1
ATOM 867 C CA . GLN A 1 109 ? -16.117 -6.004 19.418 1.00 89.06 109 GLN A CA 1
ATOM 868 C C . GLN A 1 109 ? -15.339 -7.260 19.859 1.00 89.06 109 GLN A C 1
ATOM 870 O O . GLN A 1 109 ? -14.985 -7.316 21.035 1.00 89.06 109 GLN A O 1
ATOM 875 N N . PRO A 1 110 ? -14.987 -8.221 18.976 1.00 86.88 110 PRO A N 1
ATOM 876 C CA . PRO A 1 110 ? -14.190 -9.388 19.373 1.00 86.88 110 PRO A CA 1
ATOM 877 C C . PRO A 1 110 ? -12.779 -9.059 19.886 1.00 86.88 110 PRO A C 1
ATOM 879 O O . PRO A 1 110 ? -12.164 -9.887 20.550 1.00 86.88 110 PRO A O 1
ATOM 882 N N . PHE A 1 111 ? -12.264 -7.873 19.560 1.00 84.38 111 PHE A N 1
ATOM 883 C CA . PHE A 1 111 ? -10.920 -7.400 19.899 1.00 84.38 111 PHE A CA 1
ATOM 884 C C . PHE A 1 111 ? -10.924 -6.334 20.997 1.00 84.38 111 PHE A C 1
ATOM 886 O O . PHE A 1 111 ? -9.859 -5.843 21.377 1.00 84.38 111 PHE A O 1
ATOM 893 N N . ALA A 1 112 ? -12.103 -5.948 21.487 1.00 82.56 112 ALA A N 1
ATOM 894 C CA . ALA A 1 112 ? -12.212 -5.052 22.621 1.00 82.56 112 ALA A CA 1
ATOM 895 C C . ALA A 1 112 ? -11.750 -5.795 23.878 1.00 82.56 112 ALA A C 1
ATOM 897 O O . ALA A 1 112 ? -12.317 -6.823 24.254 1.00 82.56 112 ALA A O 1
ATOM 898 N N . VAL A 1 113 ? -10.722 -5.274 24.547 1.00 73.81 113 VAL A N 1
ATOM 899 C CA . VAL A 1 113 ? -10.370 -5.752 25.881 1.00 73.81 113 VAL A CA 1
ATOM 900 C C . VAL A 1 113 ? -11.411 -5.188 26.839 1.00 73.81 113 VAL A C 1
ATOM 902 O O . VAL A 1 113 ? -11.407 -3.996 27.156 1.00 73.81 113 VAL A O 1
ATOM 905 N N . GLU A 1 114 ? -12.319 -6.044 27.311 1.00 58.06 114 GLU A N 1
ATOM 906 C CA . GLU A 1 114 ? -13.101 -5.721 28.498 1.00 58.06 114 GLU A CA 1
ATOM 907 C C . GLU A 1 114 ? -12.105 -5.481 29.633 1.00 58.06 114 GLU A C 1
ATOM 909 O O . GLU A 1 114 ? -11.396 -6.394 30.064 1.00 58.06 114 GLU A O 1
ATOM 914 N N . GLN A 1 115 ? -12.016 -4.243 30.127 1.00 46.88 115 GLN A N 1
ATOM 915 C CA . GLN A 1 115 ? -11.411 -4.036 31.433 1.00 46.88 115 GLN A CA 1
ATOM 916 C C . GLN A 1 115 ? -12.262 -4.830 32.410 1.00 46.88 115 GLN A C 1
ATOM 918 O O . GLN A 1 115 ? -13.386 -4.419 32.697 1.00 46.88 115 GLN A O 1
ATOM 923 N N . ALA A 1 116 ? -11.737 -5.973 32.861 1.00 37.56 116 ALA A N 1
ATOM 924 C CA . ALA A 1 116 ? -12.371 -6.816 33.852 1.00 37.56 116 ALA A CA 1
ATOM 925 C C . ALA A 1 116 ? -12.863 -5.922 34.988 1.00 37.56 116 ALA A C 1
ATOM 927 O O . ALA A 1 116 ? -12.084 -5.389 35.784 1.00 37.56 116 ALA A O 1
ATOM 928 N N . SER A 1 117 ? -14.174 -5.725 35.046 1.00 37.88 117 SER A N 1
ATOM 929 C CA . SER A 1 117 ? -14.806 -5.329 36.277 1.00 37.88 117 SER A CA 1
ATOM 930 C C . SER A 1 117 ? -14.605 -6.512 37.209 1.00 37.88 117 SER A C 1
ATOM 932 O O . SER A 1 117 ? -15.302 -7.516 37.105 1.00 37.88 117 SER A O 1
ATOM 934 N N . THR A 1 118 ? -13.638 -6.414 38.118 1.00 34.94 118 THR A N 1
ATOM 935 C CA . THR A 1 118 ? -13.736 -7.118 39.394 1.00 34.94 118 THR A CA 1
ATOM 936 C C . THR A 1 118 ? -14.947 -6.527 40.113 1.00 34.94 118 THR A C 1
ATOM 938 O O . THR A 1 118 ? -14.823 -5.621 40.934 1.00 34.94 118 THR A O 1
ATOM 941 N N . THR A 1 119 ? -16.140 -6.943 39.708 1.00 39.03 119 THR A N 1
ATOM 942 C CA . THR A 1 119 ? -17.317 -6.893 40.559 1.00 39.03 119 THR A CA 1
ATOM 943 C C . THR A 1 119 ? -17.226 -8.147 41.403 1.00 39.03 119 THR A C 1
ATOM 945 O O . THR A 1 119 ? -17.624 -9.222 40.958 1.00 39.03 119 THR A O 1
ATOM 948 N N . ASP A 1 120 ? -16.635 -7.999 42.591 1.00 35.34 120 ASP A N 1
ATOM 949 C CA . ASP A 1 120 ? -17.201 -8.706 43.732 1.00 35.34 120 ASP A CA 1
ATOM 950 C C . ASP A 1 120 ? -18.686 -8.340 43.740 1.00 35.34 120 ASP A C 1
ATOM 952 O O . ASP A 1 120 ? -19.068 -7.166 43.684 1.00 35.34 120 ASP A O 1
ATOM 956 N N . ASP A 1 121 ? -19.481 -9.388 43.636 1.00 42.72 121 ASP A N 1
ATOM 957 C CA . ASP A 1 121 ? -20.925 -9.373 43.640 1.00 42.72 121 ASP A CA 1
ATOM 958 C C . ASP A 1 121 ? -21.368 -8.972 45.049 1.00 42.72 121 ASP A C 1
ATOM 960 O O . ASP A 1 121 ? -21.234 -9.750 45.988 1.00 42.72 121 ASP A O 1
ATOM 964 N N . ASP A 1 122 ? -21.848 -7.743 45.209 1.00 38.34 122 ASP A N 1
ATOM 965 C CA . ASP A 1 122 ? -22.830 -7.458 46.245 1.00 38.34 122 ASP A CA 1
ATOM 966 C C . ASP A 1 122 ? -23.851 -6.472 45.681 1.00 38.34 122 ASP A C 1
ATOM 968 O O . ASP A 1 122 ? -23.566 -5.325 45.319 1.00 38.34 122 ASP A O 1
ATOM 972 N N . ALA A 1 123 ? -25.051 -7.009 45.518 1.00 49.03 123 ALA A N 1
ATOM 973 C CA . ALA A 1 123 ? -26.228 -6.340 45.023 1.00 49.03 123 ALA A CA 1
ATOM 974 C C . ALA A 1 123 ? -26.739 -5.326 46.050 1.00 49.03 123 ALA A C 1
ATOM 976 O O . ALA A 1 123 ? -27.062 -5.741 47.151 1.00 49.03 123 ALA A O 1
ATOM 977 N N . GLU A 1 124 ? -26.928 -4.059 45.659 1.00 37.00 124 GLU A N 1
ATOM 978 C CA . GLU A 1 124 ? -28.015 -3.197 46.157 1.00 37.00 124 GLU A CA 1
ATOM 979 C C . GLU A 1 124 ? -28.405 -2.113 45.118 1.00 37.00 124 GLU A C 1
ATOM 981 O O . GLU A 1 124 ? -27.652 -1.769 44.207 1.00 37.00 124 GLU A O 1
ATOM 986 N N . GLU A 1 125 ? -29.653 -1.659 45.242 1.00 42.16 125 GLU A N 1
ATOM 987 C CA . GLU A 1 125 ? -30.521 -0.872 44.345 1.00 42.16 125 GLU A CA 1
ATOM 988 C C . GLU A 1 125 ? -30.089 0.605 44.058 1.00 42.16 125 GLU A C 1
ATOM 990 O O . GLU A 1 125 ? -29.057 1.064 44.545 1.00 42.16 125 GLU A O 1
ATOM 995 N N . PRO A 1 126 ? -30.805 1.377 43.195 1.00 47.12 126 PRO A N 1
ATOM 996 C CA . PRO A 1 126 ? -30.210 2.398 42.335 1.00 47.12 126 PRO A CA 1
ATOM 997 C C . PRO A 1 126 ? -30.011 3.745 43.040 1.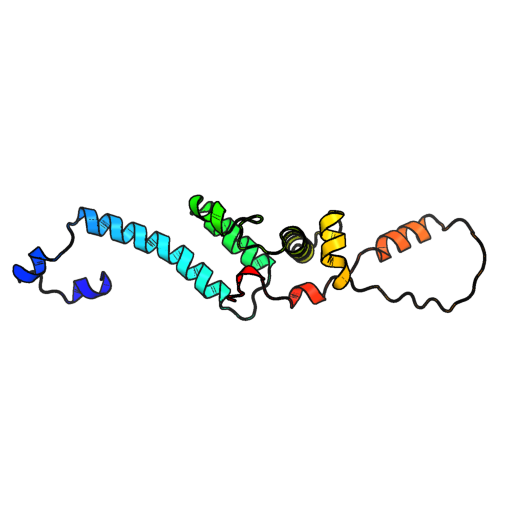00 47.12 126 PRO A C 1
ATOM 999 O O . PRO A 1 126 ? -30.840 4.652 42.945 1.00 47.12 126 PRO A O 1
ATOM 1002 N N . GLU A 1 127 ? -28.853 3.938 43.661 1.00 43.66 127 GLU A N 1
ATOM 1003 C CA . GLU A 1 127 ? -28.395 5.281 44.006 1.00 43.66 127 GLU A CA 1
ATOM 1004 C C . GLU A 1 127 ? -27.873 6.005 42.758 1.00 43.66 127 GLU A C 1
ATOM 1006 O O . GLU A 1 127 ? -27.130 5.467 41.930 1.00 43.66 127 GLU A O 1
ATOM 1011 N N . ALA A 1 128 ? -28.299 7.258 42.595 1.00 52.28 128 ALA A N 1
ATOM 1012 C CA . ALA A 1 128 ? -27.929 8.114 41.481 1.00 52.28 128 ALA A CA 1
ATOM 1013 C C . ALA A 1 128 ? -26.399 8.207 41.349 1.00 52.28 128 ALA A C 1
ATOM 1015 O O . ALA A 1 128 ? -25.747 8.980 42.048 1.00 52.28 128 ALA A O 1
ATOM 1016 N N . THR A 1 129 ? -25.827 7.438 40.413 1.00 49.88 129 THR A N 1
ATOM 1017 C CA . THR A 1 129 ? -24.385 7.460 40.122 1.00 49.88 129 THR A CA 1
ATOM 1018 C C . THR A 1 129 ? -23.922 8.909 39.944 1.00 49.88 129 THR A C 1
ATOM 1020 O O . THR A 1 129 ? -24.433 9.637 39.081 1.00 49.88 129 THR A O 1
ATOM 1023 N N . SER A 1 130 ? -22.991 9.353 40.791 1.00 72.38 130 SER A N 1
ATOM 1024 C CA . SER A 1 130 ? -22.528 10.743 40.801 1.00 72.38 130 SER A CA 1
ATOM 1025 C C . SER A 1 130 ? -21.990 11.170 39.426 1.00 72.38 130 SER A C 1
ATOM 1027 O O . SER A 1 130 ? -21.585 10.351 38.601 1.00 72.38 130 SER A O 1
ATOM 1029 N N . LEU A 1 131 ? -21.943 12.474 39.139 1.00 63.47 131 LEU A N 1
ATOM 1030 C CA . LEU A 1 131 ? -21.399 12.978 37.867 1.00 63.47 131 LEU A CA 1
ATOM 1031 C C . LEU A 1 131 ? -19.951 12.487 37.653 1.00 63.47 131 LEU A C 1
ATOM 1033 O O . LEU A 1 131 ? -19.572 12.127 36.541 1.00 63.47 131 LEU A O 1
ATOM 1037 N N . VAL A 1 132 ? -19.182 12.365 38.740 1.00 64.25 132 VAL A N 1
ATOM 1038 C CA . VAL A 1 132 ? -17.822 11.811 38.748 1.00 64.25 132 VAL A CA 1
ATOM 1039 C C . VAL A 1 132 ? -17.821 10.312 38.448 1.00 64.25 132 VAL A C 1
ATOM 1041 O O . VAL A 1 132 ? -17.008 9.872 37.643 1.00 64.25 132 VAL A O 1
ATOM 1044 N N . GLU A 1 133 ? -18.742 9.537 39.021 1.00 63.62 133 GLU A N 1
ATOM 1045 C CA . GLU A 1 133 ? -18.946 8.115 38.699 1.00 63.62 133 GLU A CA 1
ATOM 1046 C C . GLU A 1 133 ? -19.306 7.934 37.219 1.00 63.62 133 GLU A C 1
ATOM 1048 O O . GLU A 1 133 ? -18.711 7.117 36.524 1.00 63.62 133 GLU A O 1
ATOM 1053 N N . ARG A 1 134 ? -20.207 8.766 36.684 1.00 67.81 134 ARG A N 1
ATOM 1054 C CA . ARG A 1 134 ? -20.612 8.748 35.269 1.00 67.81 134 ARG A CA 1
ATOM 1055 C C . ARG A 1 134 ? -19.492 9.180 34.325 1.00 67.81 134 ARG A C 1
ATOM 1057 O O . ARG A 1 134 ? -19.425 8.673 33.206 1.00 67.81 134 ARG A O 1
ATOM 1064 N N . LEU A 1 135 ? -18.633 10.114 34.736 1.00 56.00 135 LEU A N 1
ATOM 1065 C CA . LEU A 1 135 ? -17.441 10.517 33.981 1.00 56.00 135 LEU A CA 1
ATOM 1066 C C . LEU A 1 135 ? -16.350 9.445 34.048 1.00 56.00 135 LEU A C 1
ATOM 1068 O O . LEU A 1 135 ? -15.754 9.135 33.022 1.00 56.00 135 LEU A O 1
ATOM 1072 N N . LYS A 1 136 ? -16.131 8.826 35.215 1.00 51.72 136 LYS A N 1
ATOM 1073 C CA . LYS A 1 136 ? -15.224 7.681 35.378 1.00 51.72 136 LYS A CA 1
ATOM 1074 C C . LYS A 1 136 ? -15.712 6.478 34.576 1.00 51.72 136 LYS 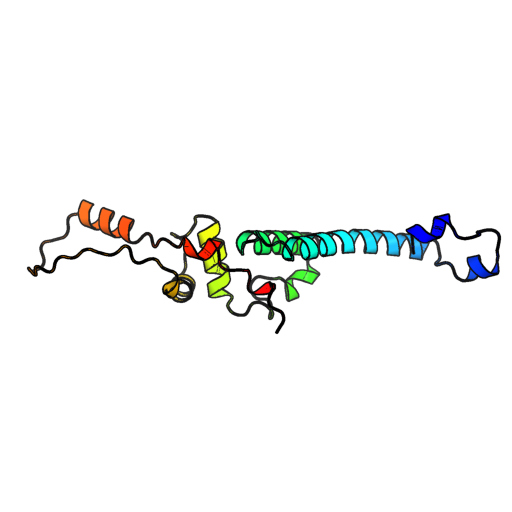A C 1
ATOM 1076 O O . LYS A 1 136 ? -14.907 5.880 33.883 1.00 51.72 136 LYS A O 1
ATOM 1081 N N . LYS A 1 137 ? -17.012 6.173 34.578 1.00 56.59 137 LYS A N 1
ATOM 1082 C CA . LYS A 1 137 ? -17.620 5.108 33.764 1.00 56.59 137 LYS A CA 1
ATOM 1083 C C . LYS A 1 137 ? -17.496 5.401 32.266 1.00 56.59 137 LYS A C 1
ATOM 1085 O O . LYS A 1 137 ? -17.091 4.525 31.519 1.00 56.59 137 LYS A O 1
ATOM 1090 N N . ARG A 1 138 ? -17.724 6.649 31.830 1.00 55.03 138 ARG A N 1
ATOM 1091 C CA . ARG A 1 138 ? -17.450 7.082 30.442 1.00 55.03 138 ARG A CA 1
ATOM 1092 C C . ARG A 1 138 ? -15.972 6.993 30.059 1.00 55.03 138 ARG A C 1
ATOM 1094 O O . ARG A 1 138 ? -15.676 6.678 28.917 1.00 55.03 138 ARG A O 1
ATOM 1101 N N . ARG A 1 139 ? -15.059 7.239 31.001 1.00 46.72 139 ARG A N 1
ATOM 1102 C CA . ARG A 1 139 ? -13.610 7.090 30.799 1.00 46.72 139 ARG A CA 1
ATOM 1103 C C . ARG A 1 139 ? -13.155 5.622 30.822 1.00 46.72 139 ARG A C 1
ATOM 1105 O O . ARG A 1 139 ? -12.184 5.305 30.157 1.00 46.72 139 ARG A O 1
ATOM 1112 N N . ARG A 1 140 ? -13.859 4.746 31.550 1.00 48.62 140 ARG A N 1
ATOM 1113 C CA . ARG A 1 140 ? -13.661 3.280 31.582 1.00 48.62 140 ARG A CA 1
ATOM 1114 C C . ARG A 1 140 ? -14.258 2.559 30.366 1.00 48.62 140 ARG A C 1
ATOM 1116 O O . ARG A 1 140 ? -13.860 1.445 30.083 1.00 48.62 140 ARG A O 1
ATOM 1123 N N . LEU A 1 141 ? -15.174 3.207 29.642 1.00 47.28 141 LEU A N 1
ATOM 1124 C CA . LEU A 1 141 ? -15.674 2.779 28.326 1.00 47.28 141 LEU A CA 1
ATOM 1125 C C . LEU A 1 141 ? -14.711 3.130 27.176 1.00 47.28 141 LEU A C 1
ATOM 1127 O O . LEU A 1 141 ? -15.072 2.981 26.009 1.00 47.28 141 LEU A O 1
ATOM 1131 N N . ALA A 1 142 ? -13.515 3.643 27.479 1.00 48.91 142 ALA A N 1
ATOM 1132 C CA . ALA A 1 142 ? -12.438 3.677 26.504 1.00 48.91 142 ALA A CA 1
ATOM 1133 C C . ALA A 1 142 ? -11.964 2.232 26.316 1.00 48.91 142 ALA A C 1
ATOM 1135 O O . ALA A 1 142 ? -11.126 1.750 27.071 1.00 48.91 142 ALA A O 1
ATOM 1136 N N . GLU A 1 143 ? -12.602 1.535 25.376 1.00 56.62 143 GLU A N 1
ATOM 1137 C CA . GLU A 1 143 ? -12.202 0.197 24.953 1.00 56.62 143 GLU A CA 1
ATOM 1138 C C . GLU A 1 143 ? -10.741 0.247 24.512 1.00 56.62 143 GLU A C 1
ATOM 1140 O O . GLU A 1 143 ? -10.352 1.080 23.684 1.00 56.62 143 GLU A O 1
ATOM 1145 N N . ASP A 1 144 ? -9.939 -0.609 25.137 1.00 66.06 144 ASP A N 1
ATOM 1146 C CA . ASP A 1 144 ? -8.547 -0.787 24.777 1.00 66.06 144 ASP A CA 1
ATOM 1147 C C . ASP A 1 144 ? -8.463 -1.873 23.704 1.00 66.06 144 ASP A C 1
ATOM 1149 O O . ASP A 1 144 ? -9.120 -2.912 23.791 1.00 66.06 144 ASP A O 1
ATOM 1153 N N . TYR A 1 145 ? -7.685 -1.601 22.666 1.00 71.19 145 TYR A N 1
ATOM 1154 C CA . TYR A 1 145 ? -7.623 -2.394 21.438 1.00 71.19 145 TYR A CA 1
ATOM 1155 C C . TYR A 1 145 ? -6.175 -2.790 21.129 1.00 71.19 145 TYR A C 1
ATOM 1157 O O . TYR A 1 145 ? -5.781 -2.923 19.970 1.00 71.19 145 TYR A O 1
ATOM 1165 N N . ASP A 1 146 ? -5.357 -2.959 22.169 1.00 69.69 146 ASP A N 1
ATOM 1166 C CA . ASP A 1 146 ? -3.924 -3.240 22.053 1.00 69.69 146 ASP A CA 1
ATOM 1167 C C . ASP A 1 146 ? -3.589 -4.440 21.150 1.00 69.69 146 ASP A C 1
ATOM 1169 O O . ASP A 1 146 ? -2.534 -4.457 20.515 1.00 69.69 146 ASP A O 1
ATOM 1173 N N . GLN A 1 147 ? -4.506 -5.404 21.020 1.00 74.12 147 GLN A N 1
ATOM 1174 C CA . GLN A 1 147 ? -4.344 -6.576 20.155 1.00 74.12 147 GLN A CA 1
ATOM 1175 C C . GLN A 1 147 ? -4.385 -6.251 18.651 1.00 74.12 147 GLN A C 1
ATOM 1177 O O . GLN A 1 147 ? -3.842 -7.019 17.859 1.00 74.12 147 GLN A O 1
ATOM 1182 N N . LEU A 1 148 ? -4.961 -5.113 18.237 1.00 75.94 148 LEU A N 1
ATOM 1183 C CA . LEU A 1 148 ? -5.072 -4.747 16.816 1.00 75.94 148 LEU A CA 1
ATOM 1184 C C . LEU A 1 148 ? -3.715 -4.460 16.158 1.00 75.94 148 LE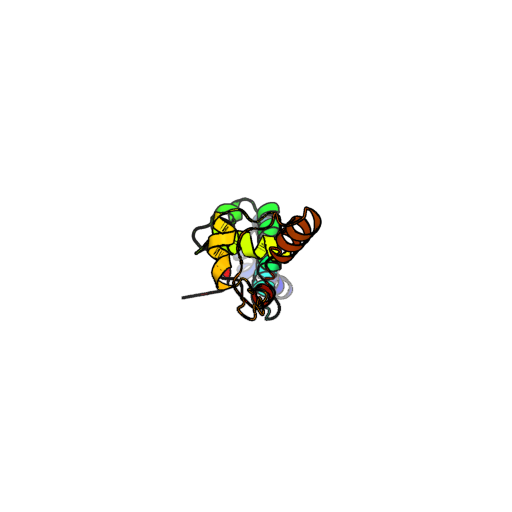U A C 1
ATOM 1186 O O . LEU A 1 148 ? -3.606 -4.560 14.941 1.00 75.94 148 LEU A O 1
ATOM 1190 N N . LYS A 1 149 ? -2.677 -4.156 16.948 1.00 72.25 149 LYS A N 1
ATOM 1191 C CA . LYS A 1 149 ? -1.305 -3.917 16.462 1.00 72.25 149 LYS A CA 1
ATOM 1192 C C . LYS A 1 149 ? -0.637 -5.174 15.891 1.00 72.25 149 LYS A C 1
ATOM 1194 O O . LYS A 1 149 ? 0.344 -5.066 15.174 1.00 72.25 149 LYS A O 1
ATOM 1199 N N . ILE A 1 150 ? -1.136 -6.360 16.247 1.00 74.12 150 ILE A N 1
ATOM 1200 C CA . ILE A 1 150 ? -0.524 -7.653 15.895 1.00 74.12 150 ILE A CA 1
ATOM 1201 C C . ILE A 1 150 ? -1.278 -8.317 14.728 1.00 74.12 150 ILE A C 1
ATOM 1203 O O . ILE A 1 150 ? -0.811 -9.300 14.156 1.00 74.12 150 ILE A O 1
ATOM 1207 N N . ILE A 1 151 ? -2.454 -7.798 14.359 1.00 71.94 151 ILE A N 1
ATOM 1208 C CA . ILE A 1 151 ? -3.275 -8.368 13.289 1.00 71.94 151 ILE A CA 1
ATOM 1209 C C . ILE A 1 151 ? -2.690 -7.938 11.940 1.00 71.94 151 ILE A C 1
ATOM 1211 O O . ILE A 1 151 ? -2.672 -6.738 11.653 1.00 71.94 151 ILE A O 1
ATOM 1215 N N . PRO A 1 152 ? -2.244 -8.883 11.092 1.00 65.19 152 PRO A N 1
ATOM 1216 C CA . PRO A 1 152 ? -1.707 -8.534 9.791 1.00 65.19 152 PRO A CA 1
ATOM 1217 C C . PRO A 1 152 ? -2.807 -7.958 8.878 1.00 65.19 152 PRO A C 1
ATOM 1219 O O . PRO A 1 152 ? -3.979 -8.336 8.996 1.00 65.19 152 PRO A O 1
ATOM 1222 N N . PRO A 1 153 ? -2.452 -7.071 7.935 1.00 66.25 153 PRO A N 1
ATOM 1223 C CA . PRO A 1 153 ? -3.386 -6.518 6.960 1.00 66.25 153 PRO A CA 1
ATOM 1224 C C . PRO A 1 153 ? -4.089 -7.609 6.141 1.00 66.25 153 PRO A C 1
ATOM 1226 O O . PRO A 1 153 ? -3.428 -8.500 5.605 1.00 66.25 153 PRO A O 1
ATOM 1229 N N . THR A 1 154 ? -5.414 -7.518 5.956 1.00 65.81 154 THR A N 1
ATOM 1230 C CA . THR A 1 154 ? -6.145 -8.528 5.157 1.00 65.81 154 THR A CA 1
ATOM 1231 C C . THR A 1 154 ? -5.825 -8.445 3.662 1.00 65.81 154 THR A C 1
ATOM 1233 O O . THR A 1 154 ? -5.892 -9.447 2.960 1.00 65.81 154 THR A O 1
ATOM 1236 N N . SER A 1 155 ? -5.350 -7.282 3.198 1.00 57.94 155 SER A N 1
ATOM 1237 C CA . SER A 1 155 ? -4.871 -7.061 1.824 1.00 57.94 155 SER A CA 1
ATOM 1238 C C . SER A 1 155 ? -3.588 -7.829 1.452 1.00 57.94 155 SER A 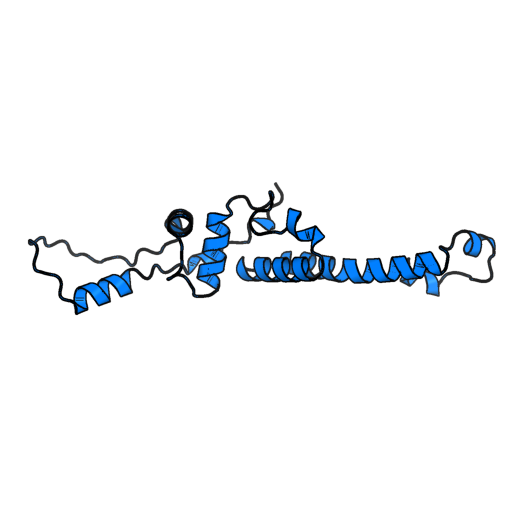C 1
ATOM 1240 O O . SER A 1 155 ? -3.195 -7.795 0.290 1.00 57.94 155 SER A O 1
ATOM 1242 N N . ASN A 1 156 ? -2.941 -8.517 2.403 1.00 57.75 156 ASN A N 1
ATOM 1243 C CA . ASN A 1 156 ? -1.760 -9.354 2.155 1.00 57.75 156 ASN A CA 1
ATOM 1244 C C . ASN A 1 156 ? -2.077 -10.859 2.040 1.00 57.75 156 ASN A C 1
ATOM 1246 O O . ASN A 1 156 ? -1.161 -11.651 1.811 1.00 57.75 156 ASN A O 1
ATOM 1250 N N . ALA A 1 157 ? -3.334 -11.279 2.215 1.00 51.59 157 ALA A N 1
ATOM 1251 C CA . ALA A 1 157 ? -3.717 -12.683 2.102 1.00 51.59 157 ALA A CA 1
ATOM 1252 C C . ALA A 1 157 ? -3.950 -13.068 0.630 1.00 51.59 157 ALA A C 1
ATOM 1254 O O . ALA A 1 157 ? -4.768 -12.463 -0.061 1.00 51.59 157 ALA A O 1
ATOM 1255 N N . VAL A 1 158 ? -3.211 -14.072 0.152 1.00 46.66 158 VAL A N 1
ATOM 1256 C CA . VAL A 1 158 ? -3.469 -14.763 -1.118 1.00 46.66 158 VAL A CA 1
ATOM 1257 C C . VAL A 1 158 ? -4.105 -16.102 -0.753 1.00 46.66 158 VAL A C 1
ATOM 1259 O O . VAL A 1 158 ? -3.414 -16.941 -0.175 1.00 46.66 158 VAL A O 1
ATOM 1262 N N . ASP A 1 159 ? -5.396 -16.272 -1.040 1.00 43.69 159 ASP A N 1
ATOM 1263 C CA . ASP A 1 159 ? -6.071 -17.581 -0.993 1.00 43.69 159 ASP A CA 1
ATOM 1264 C C . ASP A 1 159 ? -5.738 -18.425 -2.237 1.00 43.69 159 ASP A C 1
ATOM 1266 O O . ASP A 1 159 ? -5.671 -17.853 -3.354 1.00 43.69 159 ASP A O 1
#